Protein AF-A0A2N0NIV3-F1 (afdb_monomer_lite)

Radius of gyration: 11.47 Å; chains: 1; bounding box: 26×26×29 Å

Foldseek 3Di:
DDPPFQCLVVLLVQCVVCPPNRDLVVSCVVCVVSLCVTPPNDPPPVVSSVVSVVSNVVSNVVRHD

pLDDT: mean 89.1, std 8.8, range [50.66, 96.88]

Secondary structure (DSSP, 8-state):
---SSTTHHHHHHHHHHHGGG--HHHHHHHHHHHHHTSSS--S-HHHHHHHHHHHHHHHHHHH--

Structure (mmCIF, N/CA/C/O backbone):
data_AF-A0A2N0NIV3-F1
#
_entry.id   AF-A0A2N0NIV3-F1
#
loop_
_atom_site.group_PDB
_atom_site.id
_atom_site.type_symbol
_atom_site.label_atom_id
_atom_site.label_alt_id
_atom_site.label_comp_id
_atom_site.label_asym_id
_atom_site.label_entity_id
_atom_site.label_seq_id
_atom_site.pdbx_PDB_ins_code
_atom_site.Cartn_x
_atom_site.Cartn_y
_atom_site.Cartn_z
_atom_site.occupancy
_atom_site.B_iso_or_equiv
_atom_site.auth_seq_id
_atom_site.auth_comp_id
_atom_site.auth_asym_id
_atom_site.auth_atom_id
_atom_site.pdbx_PDB_model_num
ATOM 1 N N . MET A 1 1 ? -7.668 16.298 -10.449 1.00 50.66 1 MET A N 1
ATOM 2 C CA . MET A 1 1 ? -6.554 16.369 -9.481 1.00 50.66 1 MET A CA 1
ATOM 3 C C . MET A 1 1 ? -5.656 15.186 -9.772 1.00 50.66 1 MET A C 1
ATOM 5 O O . MET A 1 1 ? -6.180 14.083 -9.842 1.00 50.66 1 MET A O 1
ATOM 9 N N . SER A 1 2 ? -4.372 15.401 -10.046 1.00 65.19 2 SER A N 1
ATOM 10 C CA . SER A 1 2 ? -3.411 14.297 -10.109 1.00 65.19 2 SER A CA 1
ATOM 11 C C . SER A 1 2 ? -3.200 13.768 -8.692 1.00 65.19 2 SER A C 1
ATOM 13 O O . SER A 1 2 ? -3.051 14.568 -7.768 1.00 65.19 2 SER A O 1
ATOM 15 N N . GLU A 1 3 ? -3.218 12.450 -8.503 1.00 75.62 3 GLU 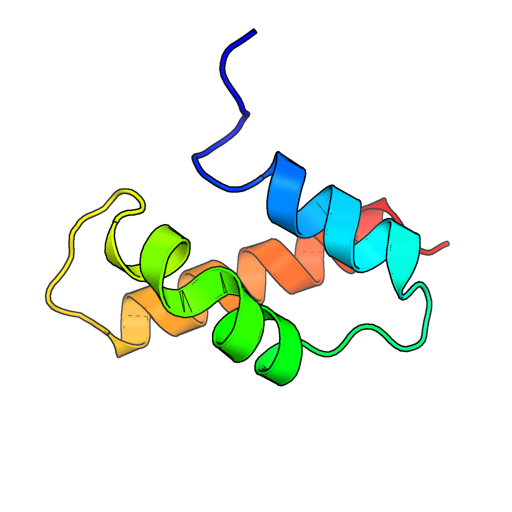A N 1
ATOM 16 C CA . GLU A 1 3 ? -2.794 11.855 -7.233 1.00 75.62 3 GLU A CA 1
ATOM 17 C C . GLU A 1 3 ? -1.362 12.292 -6.881 1.00 75.62 3 GLU A C 1
ATOM 19 O O . GLU A 1 3 ? -0.569 12.603 -7.771 1.00 75.62 3 GLU A O 1
ATOM 24 N N . TYR A 1 4 ? -1.018 12.290 -5.588 1.00 78.75 4 TYR A N 1
ATOM 25 C CA . TYR A 1 4 ? 0.336 12.617 -5.116 1.00 78.75 4 TYR A CA 1
ATOM 26 C C . TYR A 1 4 ? 1.400 11.665 -5.706 1.00 78.75 4 TYR A C 1
ATOM 28 O O . TYR A 1 4 ? 2.518 12.078 -6.001 1.00 78.75 4 TYR A O 1
ATOM 36 N N . TYR A 1 5 ? 1.021 10.403 -5.926 1.00 83.25 5 TYR A N 1
ATOM 37 C CA . TYR A 1 5 ? 1.684 9.407 -6.773 1.00 83.25 5 TYR A CA 1
ATOM 38 C C . TYR A 1 5 ? 0.651 8.339 -7.175 1.00 83.25 5 TYR A C 1
ATOM 40 O O . TYR A 1 5 ? -0.388 8.227 -6.519 1.00 83.25 5 TYR A O 1
ATOM 48 N N . HIS A 1 6 ? 0.926 7.555 -8.227 1.00 86.94 6 HIS A N 1
ATOM 49 C CA . HIS A 1 6 ? 0.015 6.492 -8.670 1.00 86.94 6 HIS A CA 1
ATOM 50 C C . HIS A 1 6 ? -0.229 5.479 -7.543 1.00 86.94 6 HIS A C 1
ATOM 52 O O . HIS A 1 6 ? 0.721 4.887 -7.030 1.00 86.94 6 HIS A O 1
ATOM 58 N N . GLY A 1 7 ? -1.492 5.329 -7.134 1.00 89.88 7 GLY A N 1
ATOM 59 C CA . GLY A 1 7 ? -1.901 4.406 -6.073 1.00 89.88 7 GLY A CA 1
ATOM 60 C C . GLY A 1 7 ? -1.964 5.000 -4.666 1.00 89.88 7 GLY A C 1
ATOM 61 O O . GLY A 1 7 ? -2.300 4.290 -3.716 1.00 89.88 7 GLY A O 1
ATOM 62 N N . TYR A 1 8 ? -1.722 6.306 -4.518 1.00 91.56 8 TYR A N 1
ATOM 63 C CA . TYR A 1 8 ? -1.915 7.008 -3.247 1.00 91.56 8 TYR A CA 1
ATOM 64 C C . TYR A 1 8 ? -3.357 6.877 -2.726 1.00 91.56 8 TYR A C 1
ATOM 66 O O . TYR A 1 8 ? -3.563 6.523 -1.564 1.00 91.56 8 TYR A O 1
ATOM 74 N N . THR A 1 9 ? -4.372 7.090 -3.574 1.00 93.19 9 THR A N 1
ATOM 75 C CA . THR A 1 9 ? -5.781 6.969 -3.151 1.00 93.19 9 THR A CA 1
ATOM 76 C C . THR A 1 9 ? -6.116 5.543 -2.739 1.00 93.19 9 THR A C 1
ATOM 78 O O . THR A 1 9 ? -6.887 5.349 -1.797 1.00 93.19 9 THR A O 1
ATOM 81 N N . SER A 1 10 ? -5.524 4.546 -3.397 1.00 94.31 10 SER A N 1
ATOM 82 C CA . SER A 1 10 ? -5.721 3.133 -3.074 1.00 94.31 10 SER A CA 1
ATOM 83 C C . SER A 1 10 ? -5.177 2.785 -1.692 1.00 94.31 10 SER A C 1
ATOM 85 O O . SER A 1 10 ? -5.914 2.201 -0.900 1.00 94.31 10 SER A O 1
ATOM 87 N N . ILE A 1 11 ? -3.957 3.227 -1.351 1.00 95.00 11 ILE A N 1
ATOM 88 C CA . ILE A 1 11 ? -3.404 3.088 0.009 1.00 95.00 11 ILE A CA 1
ATOM 89 C C . ILE A 1 11 ? -4.341 3.734 1.029 1.00 95.00 11 ILE A C 1
ATOM 91 O O . ILE A 1 11 ? -4.750 3.088 1.993 1.00 95.00 11 ILE A O 1
ATOM 95 N N . CYS A 1 12 ? -4.720 4.998 0.817 1.00 94.62 12 CYS A N 1
ATOM 96 C CA . CYS A 1 12 ? -5.561 5.707 1.777 1.00 94.62 12 CYS A CA 1
ATOM 97 C C . CYS A 1 12 ? -6.933 5.048 1.950 1.00 94.62 12 CYS A C 1
ATOM 99 O O . CYS A 1 12 ? -7.455 4.998 3.061 1.00 94.62 12 CYS A O 1
ATOM 101 N N . SER A 1 13 ? -7.532 4.558 0.865 1.00 95.12 13 SER A N 1
ATOM 102 C CA . SER A 1 13 ? -8.846 3.910 0.907 1.00 95.12 13 SER A CA 1
ATOM 103 C C . SER A 1 13 ? -8.769 2.558 1.607 1.00 95.12 13 SER A C 1
ATOM 105 O O . SER A 1 13 ? -9.602 2.268 2.461 1.00 95.12 13 SER A O 1
ATOM 107 N N . TYR A 1 14 ? -7.739 1.763 1.309 1.00 96.88 14 TYR A N 1
ATOM 108 C CA . TYR A 1 14 ? -7.492 0.492 1.982 1.00 96.88 14 TYR A CA 1
ATOM 109 C C . TYR A 1 14 ? -7.302 0.680 3.492 1.00 96.88 14 TYR A C 1
ATOM 111 O O . TYR A 1 14 ? -7.997 0.037 4.279 1.00 96.88 14 TYR A O 1
ATOM 119 N N . ILE A 1 15 ? -6.433 1.613 3.900 1.00 96.44 15 ILE A N 1
ATOM 120 C CA . ILE A 1 15 ? -6.172 1.891 5.318 1.00 96.44 15 ILE A CA 1
ATOM 121 C C . ILE A 1 15 ? -7.444 2.379 6.012 1.00 96.44 15 ILE A C 1
ATOM 123 O O . ILE A 1 15 ? -7.767 1.877 7.078 1.00 96.44 15 ILE A O 1
ATOM 127 N N . ARG A 1 16 ? -8.221 3.292 5.416 1.00 95.00 16 ARG A N 1
ATOM 128 C CA . ARG A 1 16 ? -9.483 3.757 6.026 1.00 95.00 16 ARG A CA 1
ATOM 129 C C . ARG A 1 16 ? -10.515 2.643 6.195 1.00 95.00 16 ARG A C 1
ATOM 131 O O . ARG A 1 16 ? -11.257 2.659 7.170 1.00 95.00 16 ARG A O 1
ATOM 138 N N . ASN A 1 17 ? -10.561 1.686 5.269 1.00 94.88 17 ASN A N 1
ATOM 139 C CA . ASN A 1 17 ? -11.499 0.565 5.332 1.00 94.88 17 ASN A CA 1
ATOM 140 C C . ASN A 1 17 ? -11.083 -0.503 6.355 1.00 94.88 17 ASN A C 1
ATOM 142 O O . ASN A 1 17 ? -11.950 -1.136 6.954 1.00 94.88 17 ASN A O 1
ATOM 146 N N . ARG A 1 18 ? -9.776 -0.730 6.541 1.00 93.69 18 ARG A N 1
ATOM 147 C CA . ARG A 1 18 ? -9.237 -1.729 7.482 1.00 93.69 18 ARG A CA 1
ATOM 148 C C . ARG A 1 18 ? -8.930 -1.157 8.874 1.00 93.69 18 ARG A C 1
ATOM 150 O O . ARG A 1 18 ? -8.956 -1.897 9.849 1.00 93.69 18 ARG A O 1
ATOM 157 N N . ASN A 1 19 ? -8.669 0.143 8.979 1.00 91.12 19 ASN A N 1
ATOM 158 C CA . ASN A 1 19 ? -8.209 0.827 10.189 1.00 91.12 19 ASN A CA 1
ATOM 159 C C . ASN A 1 19 ? -7.029 0.076 10.848 1.00 91.12 19 ASN A C 1
ATOM 161 O O . ASN A 1 19 ? -6.110 -0.343 10.148 1.00 91.12 19 ASN A O 1
ATOM 165 N N . GLU A 1 20 ? -7.058 -0.139 12.166 1.00 88.81 20 GLU A N 1
ATOM 166 C CA . GLU A 1 20 ? -5.999 -0.804 12.943 1.00 88.81 20 GLU A CA 1
ATOM 167 C C . GLU A 1 20 ? -5.681 -2.239 12.484 1.00 88.81 20 GLU A C 1
ATOM 169 O O . GLU A 1 20 ? -4.643 -2.783 12.850 1.00 88.81 20 GLU A O 1
ATOM 174 N N . THR A 1 21 ? -6.538 -2.863 11.668 1.00 93.06 21 THR A N 1
ATOM 175 C CA . THR A 1 21 ? -6.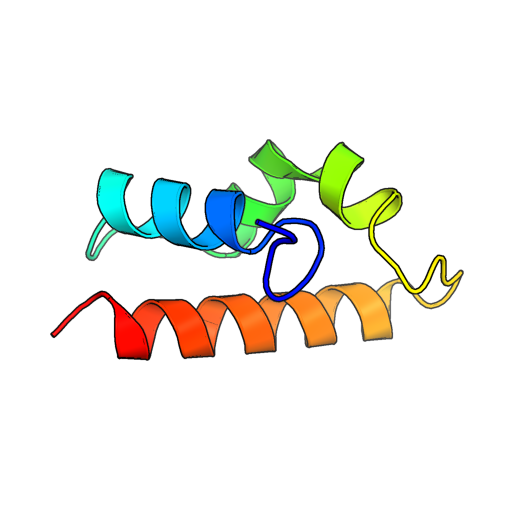301 -4.211 11.133 1.00 93.06 21 THR A CA 1
ATOM 176 C C . THR A 1 21 ? -5.645 -4.201 9.751 1.00 93.06 21 THR A C 1
ATOM 178 O O . THR A 1 21 ? -5.640 -5.230 9.076 1.00 93.06 21 THR A O 1
ATOM 181 N N . CYS A 1 22 ? -5.157 -3.056 9.264 1.00 93.69 22 CYS A N 1
ATOM 182 C CA . CYS A 1 22 ? -4.531 -2.979 7.949 1.00 93.69 22 CYS A CA 1
ATOM 183 C C . CYS A 1 22 ? -3.215 -3.776 7.908 1.00 93.69 22 CYS A C 1
ATOM 185 O O . CYS A 1 22 ? -2.339 -3.605 8.755 1.00 93.69 22 CYS A O 1
ATOM 187 N N . SER A 1 23 ? -3.057 -4.622 6.890 1.00 96.31 23 SER A N 1
ATOM 188 C CA . SER A 1 23 ? -1.834 -5.395 6.645 1.00 96.31 23 SER A CA 1
ATOM 189 C C . SER A 1 23 ? -1.174 -4.951 5.346 1.00 96.31 23 SER A C 1
ATOM 191 O O . SER A 1 23 ? -1.854 -4.812 4.327 1.00 96.31 23 SER A O 1
ATOM 193 N N . PHE A 1 24 ? 0.145 -4.748 5.375 1.00 95.94 24 PHE A N 1
ATOM 194 C CA . PHE A 1 24 ? 0.916 -4.438 4.171 1.00 95.94 24 PHE A CA 1
ATOM 195 C C . PHE A 1 24 ? 0.917 -5.611 3.181 1.00 95.94 24 PHE A C 1
ATOM 197 O O . PHE A 1 24 ? 0.692 -5.400 1.997 1.00 95.94 24 PHE A O 1
ATOM 204 N N . HIS A 1 25 ? 1.075 -6.846 3.665 1.00 95.44 25 HIS A N 1
ATOM 205 C CA . HIS A 1 25 ? 1.067 -8.036 2.807 1.00 95.44 25 HIS A CA 1
ATOM 206 C C . HIS A 1 25 ? -0.269 -8.188 2.071 1.00 95.44 25 HIS A C 1
ATOM 208 O O . HIS A 1 25 ? -0.295 -8.343 0.857 1.00 95.44 25 HIS A O 1
ATOM 214 N N . GLU A 1 26 ? -1.386 -8.029 2.787 1.00 96.31 26 GLU A N 1
ATOM 215 C CA . GLU A 1 26 ? -2.715 -8.074 2.167 1.00 96.31 26 GLU A CA 1
ATOM 216 C C . GLU A 1 26 ? -2.912 -6.921 1.167 1.00 96.31 26 GLU A C 1
ATOM 218 O O . GLU A 1 26 ? -3.534 -7.099 0.122 1.00 96.31 26 GLU A O 1
ATOM 223 N N . PHE A 1 27 ? -2.358 -5.737 1.451 1.00 96.25 27 PHE A N 1
ATOM 224 C CA . PHE A 1 27 ? -2.381 -4.626 0.503 1.00 96.25 27 PHE A CA 1
ATOM 225 C C . PHE A 1 27 ? -1.633 -4.975 -0.794 1.00 96.25 27 PHE A C 1
ATOM 227 O O . PHE A 1 27 ? -2.164 -4.729 -1.875 1.00 96.25 27 PHE A O 1
ATOM 234 N N . ILE A 1 28 ? -0.437 -5.565 -0.706 1.00 94.56 28 ILE A N 1
ATOM 235 C CA . ILE A 1 28 ? 0.315 -6.014 -1.886 1.00 94.56 28 ILE A CA 1
ATOM 236 C C . ILE A 1 28 ? -0.497 -7.036 -2.684 1.00 94.56 28 ILE A C 1
ATOM 238 O O . ILE A 1 28 ? -0.648 -6.865 -3.892 1.00 94.56 28 ILE A O 1
ATOM 242 N N . ASP A 1 29 ? -1.075 -8.035 -2.016 1.00 94.75 29 ASP A N 1
ATOM 243 C CA . ASP A 1 29 ? -1.860 -9.085 -2.672 1.00 94.75 29 ASP A CA 1
ATOM 244 C C . ASP A 1 29 ? -3.076 -8.517 -3.423 1.00 94.75 29 ASP A C 1
ATOM 246 O O . ASP A 1 29 ? -3.367 -8.914 -4.550 1.00 94.75 29 ASP A O 1
ATOM 250 N N . LEU A 1 30 ? -3.782 -7.550 -2.827 1.00 96.00 30 LEU A N 1
ATOM 251 C CA . LEU A 1 30 ? -4.975 -6.940 -3.426 1.00 96.00 30 LEU A CA 1
ATOM 252 C C . LEU A 1 30 ? -4.660 -5.976 -4.573 1.00 96.00 30 LEU A C 1
ATOM 254 O O . LEU A 1 30 ? -5.483 -5.800 -5.473 1.00 96.00 30 LEU A O 1
ATOM 258 N N . TYR A 1 31 ? -3.506 -5.313 -4.527 1.00 94.12 31 TYR A N 1
ATOM 259 C CA . TYR A 1 31 ? -3.162 -4.213 -5.430 1.00 94.12 31 TYR A CA 1
ATOM 260 C C . TYR A 1 31 ? -1.939 -4.506 -6.307 1.00 94.12 31 TYR A C 1
ATOM 262 O O . TYR A 1 31 ? -1.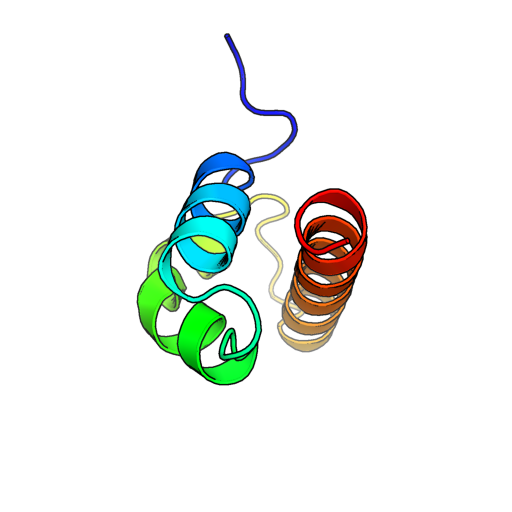375 -3.587 -6.905 1.00 94.12 31 TYR A O 1
ATOM 270 N N . GLN A 1 3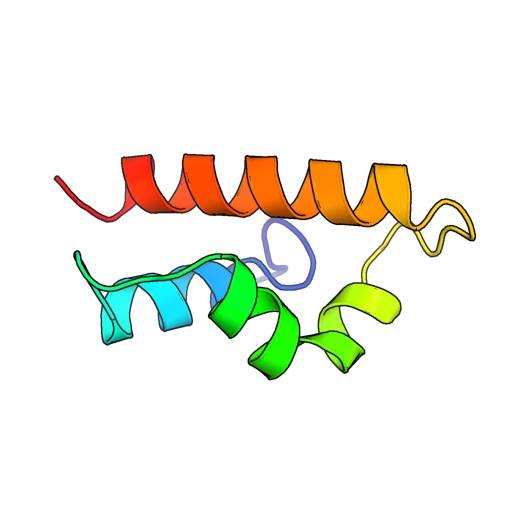2 ? -1.561 -5.779 -6.436 1.00 91.50 32 GLN A N 1
ATOM 271 C CA . GLN A 1 32 ? -0.365 -6.230 -7.143 1.00 91.50 32 GLN A CA 1
ATOM 272 C C . GLN A 1 32 ? -0.241 -5.647 -8.561 1.00 91.50 32 GLN A C 1
ATOM 274 O O . GLN A 1 32 ? 0.802 -5.094 -8.900 1.00 91.50 32 GLN A O 1
ATOM 279 N N . GLU A 1 33 ? -1.297 -5.711 -9.382 1.00 90.94 33 GLU A N 1
ATOM 280 C CA . GLU A 1 33 ? -1.254 -5.190 -10.760 1.00 90.94 33 GLU A CA 1
ATOM 281 C C . GLU A 1 33 ? -0.950 -3.688 -10.805 1.00 90.94 33 GLU A C 1
ATOM 283 O O . GLU A 1 33 ? -0.096 -3.236 -11.566 1.00 90.94 33 GLU A O 1
ATOM 288 N N . MET A 1 34 ? -1.610 -2.901 -9.954 1.00 91.38 34 MET A N 1
ATOM 289 C CA . MET A 1 34 ? -1.369 -1.461 -9.869 1.00 91.38 34 MET A CA 1
ATOM 290 C C . MET A 1 34 ? 0.070 -1.174 -9.447 1.00 91.38 34 MET A C 1
ATOM 292 O O . MET A 1 34 ? 0.708 -0.287 -10.008 1.00 91.38 34 MET A O 1
ATOM 296 N N . ILE A 1 35 ? 0.590 -1.924 -8.476 1.00 90.81 35 ILE A N 1
ATOM 297 C CA . ILE A 1 35 ? 1.950 -1.767 -7.955 1.00 90.81 35 ILE A CA 1
ATOM 298 C C . ILE A 1 35 ? 2.986 -2.052 -9.044 1.00 90.81 35 ILE A C 1
ATOM 300 O O . ILE A 1 35 ? 3.899 -1.249 -9.224 1.00 90.81 35 ILE A O 1
ATOM 304 N N . ILE A 1 36 ? 2.808 -3.132 -9.811 1.00 88.00 36 ILE A N 1
ATOM 305 C CA . ILE A 1 36 ? 3.683 -3.511 -10.933 1.00 88.00 36 ILE A CA 1
ATOM 306 C C . ILE A 1 36 ? 3.692 -2.437 -12.031 1.00 88.00 36 ILE A C 1
ATOM 308 O O . ILE A 1 36 ? 4.722 -2.190 -12.656 1.00 88.00 36 ILE A O 1
ATOM 312 N N . HIS A 1 37 ? 2.554 -1.786 -12.269 1.00 84.69 37 HIS A N 1
ATOM 313 C CA . HIS A 1 37 ? 2.415 -0.732 -13.278 1.00 84.69 37 HIS A CA 1
ATOM 314 C C . HIS A 1 37 ? 2.653 0.684 -12.735 1.00 84.69 37 HIS A C 1
ATOM 316 O O . HIS A 1 37 ? 2.495 1.667 -13.466 1.00 84.69 37 HIS A O 1
ATOM 322 N N . SER A 1 38 ? 3.026 0.811 -11.460 1.00 81.94 38 SER A N 1
ATOM 323 C CA . SER A 1 38 ? 3.279 2.102 -10.837 1.00 81.94 38 SER A CA 1
ATOM 324 C C . SER A 1 38 ? 4.690 2.599 -11.116 1.00 81.94 38 SER A C 1
ATOM 326 O O . SER A 1 38 ? 5.654 1.887 -10.847 1.00 81.94 38 SER A O 1
ATOM 328 N N . PRO A 1 39 ? 4.850 3.863 -11.545 1.00 77.12 39 PRO A N 1
ATOM 329 C CA . PRO A 1 39 ? 6.169 4.447 -11.704 1.00 77.12 39 PRO A CA 1
ATOM 330 C C . PRO A 1 39 ? 6.981 4.448 -10.390 1.00 77.12 39 PRO A C 1
ATOM 332 O O . PRO A 1 39 ? 6.433 4.771 -9.324 1.00 77.12 39 PRO A O 1
ATOM 335 N N . PRO A 1 40 ? 8.301 4.199 -10.458 1.00 67.75 40 PRO A N 1
ATOM 336 C CA . PRO A 1 40 ? 9.057 3.826 -11.654 1.00 67.75 40 PRO A CA 1
ATOM 337 C C . PRO A 1 40 ? 8.815 2.360 -12.042 1.00 67.75 40 PRO A C 1
ATOM 339 O O . PRO A 1 40 ? 8.939 1.476 -11.201 1.00 67.75 40 PRO A O 1
ATOM 342 N N . ASN A 1 41 ? 8.539 2.107 -13.326 1.00 69.00 41 ASN A N 1
ATOM 343 C CA . ASN A 1 41 ? 8.551 0.748 -13.866 1.00 69.00 41 ASN A CA 1
ATOM 344 C C . ASN A 1 41 ? 9.999 0.251 -13.783 1.00 69.00 41 ASN A C 1
ATOM 346 O O . ASN A 1 41 ? 10.852 0.712 -14.543 1.00 69.00 41 ASN A O 1
ATOM 350 N N . THR A 1 42 ? 10.282 -0.596 -12.800 1.00 75.81 42 THR A N 1
ATOM 351 C CA . THR A 1 42 ? 11.627 -1.060 -12.467 1.00 75.81 42 THR A CA 1
ATOM 352 C C . THR A 1 42 ? 11.644 -2.579 -12.413 1.00 75.81 42 THR A C 1
ATOM 354 O O . THR A 1 42 ? 10.710 -3.187 -11.896 1.00 75.81 42 THR A O 1
ATOM 357 N N . ASP A 1 43 ? 12.722 -3.181 -12.912 1.00 79.62 43 ASP A N 1
ATOM 358 C CA . ASP A 1 43 ? 12.986 -4.615 -12.740 1.00 79.62 43 ASP A CA 1
ATOM 359 C C . ASP A 1 43 ? 13.517 -4.930 -11.324 1.00 79.62 43 ASP A C 1
ATOM 361 O O . ASP A 1 43 ? 13.658 -6.093 -10.941 1.00 79.62 43 ASP A O 1
ATOM 365 N N . ASP A 1 44 ? 13.807 -3.894 -10.525 1.00 86.44 44 ASP A N 1
ATOM 366 C CA . ASP A 1 44 ? 14.165 -4.018 -9.112 1.00 86.44 44 ASP A CA 1
ATOM 367 C C . ASP A 1 44 ? 12.917 -4.188 -8.234 1.00 86.44 44 ASP A C 1
ATOM 369 O O . ASP A 1 44 ? 12.411 -3.245 -7.617 1.00 86.44 44 ASP A O 1
ATOM 373 N N . TRP A 1 45 ? 12.437 -5.429 -8.171 1.00 85.31 45 TRP A N 1
ATOM 374 C CA . TRP A 1 45 ? 11.320 -5.843 -7.321 1.00 85.31 45 TRP A CA 1
ATOM 375 C C . TRP A 1 45 ? 11.539 -5.539 -5.835 1.00 85.31 45 TRP A C 1
ATOM 377 O O . TRP A 1 45 ? 10.594 -5.165 -5.145 1.00 85.31 45 TRP A O 1
ATOM 387 N N . SER A 1 46 ? 12.781 -5.648 -5.349 1.00 86.38 46 SER A N 1
ATOM 388 C CA . SER A 1 46 ? 13.111 -5.409 -3.938 1.00 86.38 46 SER A CA 1
ATOM 389 C C . SER A 1 46 ? 13.024 -3.926 -3.570 1.00 86.38 46 SER A C 1
ATOM 391 O O . SER A 1 46 ? 12.468 -3.555 -2.531 1.00 86.38 46 SER A O 1
ATOM 393 N N . GLY A 1 47 ? 13.506 -3.060 -4.463 1.00 88.44 47 GLY A N 1
ATOM 394 C CA . GLY A 1 47 ? 13.358 -1.616 -4.351 1.00 88.44 47 GLY A CA 1
ATOM 395 C C . GLY 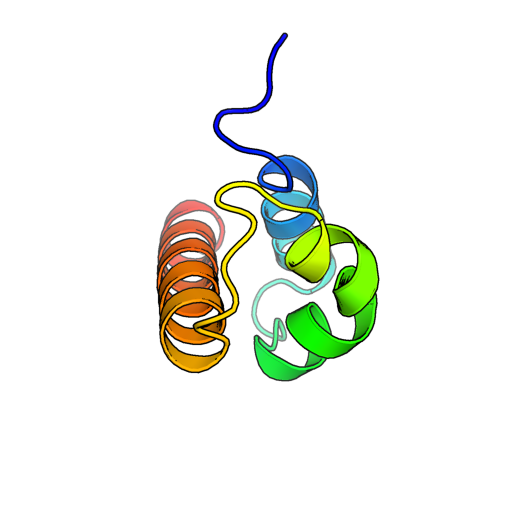A 1 47 ? 11.899 -1.178 -4.466 1.00 88.44 47 GLY A C 1
ATOM 396 O O . GLY A 1 47 ? 11.469 -0.294 -3.721 1.00 88.44 47 GLY A O 1
ATOM 397 N N . LEU A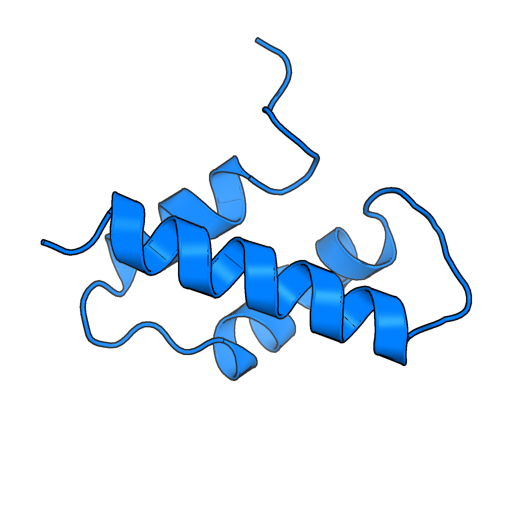 1 48 ? 11.120 -1.821 -5.346 1.00 88.69 48 LEU A N 1
ATOM 398 C CA . LEU A 1 48 ? 9.685 -1.570 -5.476 1.00 88.69 48 LEU A CA 1
ATOM 399 C C . LEU A 1 48 ? 8.950 -1.904 -4.172 1.00 88.69 48 LEU A C 1
ATOM 401 O O . LEU A 1 48 ? 8.261 -1.039 -3.634 1.00 88.69 48 LEU A O 1
ATOM 405 N N . GLU A 1 49 ? 9.136 -3.108 -3.631 1.00 89.81 49 GLU A N 1
ATOM 406 C CA . GLU A 1 49 ? 8.516 -3.534 -2.370 1.00 89.81 49 GLU A CA 1
ATOM 407 C C . GLU A 1 49 ? 8.863 -2.579 -1.220 1.00 89.81 49 GLU A C 1
ATOM 409 O O . GLU A 1 49 ? 7.964 -2.044 -0.569 1.00 89.81 49 GLU A O 1
ATOM 414 N N . THR A 1 50 ? 10.150 -2.256 -1.052 1.00 91.38 50 THR A N 1
ATOM 415 C CA . THR A 1 50 ? 10.627 -1.319 -0.019 1.00 91.38 50 THR A CA 1
ATOM 416 C C . THR A 1 50 ? 9.983 0.067 -0.160 1.00 91.38 50 THR A C 1
ATOM 418 O O . THR A 1 50 ? 9.588 0.699 0.825 1.00 91.38 50 THR A O 1
ATOM 421 N N . ALA A 1 51 ? 9.852 0.575 -1.390 1.00 91.12 51 ALA A N 1
ATOM 422 C CA . ALA A 1 51 ? 9.222 1.867 -1.642 1.00 91.12 51 ALA A CA 1
ATOM 423 C C . ALA A 1 51 ? 7.733 1.861 -1.265 1.00 91.12 51 ALA A C 1
ATOM 425 O O . ALA A 1 51 ? 7.233 2.838 -0.695 1.00 91.12 51 ALA A O 1
ATOM 426 N N . TRP A 1 52 ? 7.025 0.774 -1.567 1.00 93.06 52 TRP A N 1
ATOM 427 C CA . TRP A 1 52 ? 5.616 0.608 -1.221 1.00 93.06 52 TRP A CA 1
ATOM 428 C C . TRP A 1 52 ? 5.396 0.409 0.275 1.00 93.06 52 TRP A C 1
ATOM 430 O O . TRP A 1 52 ? 4.461 1.000 0.818 1.00 93.06 52 TRP A O 1
ATOM 440 N N . GLU A 1 53 ? 6.287 -0.301 0.962 1.00 94.88 53 GLU A N 1
ATOM 441 C CA . GLU A 1 53 ? 6.255 -0.436 2.418 1.00 94.88 53 GLU A CA 1
ATOM 442 C C . GLU A 1 53 ? 6.392 0.934 3.097 1.00 94.88 53 GLU A C 1
ATOM 444 O O . GLU A 1 53 ? 5.565 1.313 3.929 1.00 94.88 53 GLU A O 1
ATOM 449 N N . MET A 1 54 ? 7.371 1.746 2.682 1.00 94.44 54 MET A N 1
ATOM 450 C CA . MET A 1 54 ? 7.544 3.095 3.233 1.00 94.44 54 MET A CA 1
ATOM 451 C C . MET A 1 54 ? 6.325 3.995 2.987 1.00 94.44 54 MET A C 1
ATOM 453 O O . MET A 1 54 ? 5.914 4.746 3.878 1.00 94.44 54 MET A O 1
ATOM 457 N N . ARG A 1 55 ? 5.724 3.926 1.792 1.00 94.25 55 ARG A N 1
ATOM 458 C CA . ARG A 1 55 ? 4.494 4.665 1.452 1.00 94.25 55 ARG A CA 1
ATOM 459 C C . ARG A 1 55 ? 3.318 4.234 2.325 1.00 94.25 55 ARG A C 1
ATOM 461 O O . ARG A 1 55 ? 2.576 5.092 2.812 1.00 94.25 55 ARG A O 1
ATOM 468 N N . PHE A 1 56 ? 3.168 2.931 2.535 1.00 95.44 56 PHE A N 1
ATOM 469 C CA . PHE A 1 56 ? 2.126 2.347 3.367 1.00 95.44 56 PHE A CA 1
ATOM 470 C C . PHE A 1 56 ? 2.278 2.784 4.826 1.00 95.44 56 PHE A C 1
ATOM 472 O O . PHE A 1 56 ? 1.366 3.400 5.372 1.00 95.44 56 PHE A O 1
ATOM 479 N N . LEU A 1 57 ? 3.451 2.572 5.431 1.00 95.62 57 LEU A N 1
ATOM 480 C CA . LEU A 1 57 ? 3.729 2.927 6.829 1.00 95.62 57 LEU A CA 1
ATOM 481 C C . LEU A 1 57 ? 3.550 4.421 7.104 1.00 95.62 57 LEU A C 1
ATOM 483 O O . LEU A 1 57 ? 3.036 4.802 8.155 1.00 95.62 57 LEU A O 1
ATOM 487 N N . ARG A 1 58 ? 3.955 5.281 6.163 1.00 94.56 58 ARG A N 1
ATOM 488 C CA . ARG A 1 58 ? 3.716 6.724 6.270 1.00 94.56 58 ARG A CA 1
ATOM 489 C C . ARG A 1 58 ? 2.223 7.038 6.265 1.00 94.56 58 ARG A C 1
ATOM 491 O O . ARG A 1 58 ? 1.759 7.788 7.111 1.00 94.56 58 ARG A O 1
ATOM 498 N N . SER A 1 59 ? 1.475 6.425 5.354 1.00 94.62 59 SER A N 1
ATOM 499 C CA . SER A 1 59 ? 0.035 6.657 5.234 1.00 94.62 59 SER A CA 1
ATOM 500 C C . SER A 1 59 ? -0.744 6.116 6.435 1.00 94.62 59 SER A C 1
ATOM 502 O O . SER A 1 59 ? -1.731 6.724 6.829 1.00 94.62 59 SER A O 1
ATOM 504 N N . VAL A 1 60 ? -0.291 5.018 7.050 1.00 95.12 60 VAL A N 1
ATOM 505 C CA . VAL A 1 60 ? -0.854 4.504 8.308 1.00 95.12 60 VAL A CA 1
ATOM 506 C C . VAL A 1 60 ? -0.707 5.544 9.415 1.00 95.12 60 VAL A C 1
ATOM 508 O O . VAL A 1 60 ? -1.705 5.890 10.033 1.00 95.12 60 VAL A O 1
ATOM 511 N N . LYS A 1 61 ? 0.498 6.100 9.604 1.00 94.12 61 LYS A N 1
ATOM 512 C CA . LYS A 1 61 ? 0.760 7.154 10.604 1.00 94.12 61 LYS A CA 1
ATOM 513 C C . LYS A 1 61 ? -0.046 8.433 10.367 1.00 94.12 61 LYS A C 1
ATOM 515 O O . LYS A 1 61 ? -0.351 9.137 11.320 1.00 94.12 61 LYS A O 1
ATOM 520 N N . ASP A 1 62 ? -0.350 8.745 9.109 1.00 92.50 62 ASP A N 1
ATOM 521 C CA . ASP A 1 62 ? -1.110 9.944 8.746 1.00 92.50 62 ASP A CA 1
ATOM 522 C C . ASP A 1 62 ? -2.637 9.750 8.895 1.00 92.50 62 ASP A C 1
ATOM 524 O O . ASP A 1 62 ? -3.371 10.732 9.008 1.00 92.50 62 ASP A O 1
ATOM 528 N N . ILE A 1 63 ? -3.139 8.507 8.845 1.00 92.94 63 ILE A N 1
ATOM 529 C CA . ILE A 1 63 ? -4.582 8.191 8.825 1.00 92.94 63 ILE A CA 1
ATOM 530 C C . ILE A 1 63 ? -5.083 7.651 10.166 1.00 92.94 63 ILE A C 1
ATOM 532 O O . ILE A 1 63 ? -6.199 7.989 10.563 1.00 92.94 63 ILE A O 1
ATOM 536 N N . ILE A 1 64 ? -4.305 6.791 10.823 1.00 89.44 64 ILE A N 1
ATOM 537 C CA . ILE A 1 64 ? -4.664 6.171 12.099 1.00 89.44 64 ILE A CA 1
ATOM 538 C C . ILE A 1 64 ? -4.045 7.020 13.226 1.00 89.44 64 ILE A C 1
ATOM 540 O O . ILE A 1 64 ? -2.827 7.208 13.201 1.00 89.44 64 ILE A O 1
ATOM 544 N N . PRO A 1 65 ? -4.858 7.564 14.156 1.00 76.75 65 PRO A N 1
ATOM 545 C CA . PRO A 1 65 ? -4.392 8.408 15.262 1.00 76.75 65 PRO A CA 1
ATOM 546 C C . PRO A 1 65 ? -3.413 7.732 16.227 1.00 76.75 65 PRO A C 1
ATOM 548 O O . PRO A 1 65 ? -3.553 6.511 16.465 1.00 76.75 65 PRO A O 1
#

Organism: NCBI:txid588596

Sequence (65 aa):
MSEYYHGYTSICSYIRNRNETCSFHEFIDLYQEMIIHSPPNTDDWSGLETAWEMRFLRSVKDIIP